Protein AF-A0A352J193-F1 (afdb_monomer_lite)

Structure (mmCIF, N/CA/C/O backbone):
data_AF-A0A352J193-F1
#
_entry.id   AF-A0A352J193-F1
#
loop_
_atom_site.group_PDB
_atom_site.id
_atom_site.type_symbol
_atom_site.label_atom_id
_atom_site.label_alt_id
_atom_site.label_comp_id
_atom_site.label_asym_id
_atom_site.label_entity_id
_atom_site.label_seq_id
_atom_site.pdbx_PDB_ins_code
_atom_site.Cartn_x
_atom_site.Cartn_y
_atom_site.Cartn_z
_atom_site.occupancy
_atom_site.B_iso_or_equiv
_atom_site.auth_seq_id
_atom_site.auth_comp_id
_atom_site.auth_asym_id
_atom_site.auth_atom_id
_atom_site.pdbx_PDB_model_num
ATOM 1 N N . MET A 1 1 ? -40.003 -5.536 7.606 1.00 46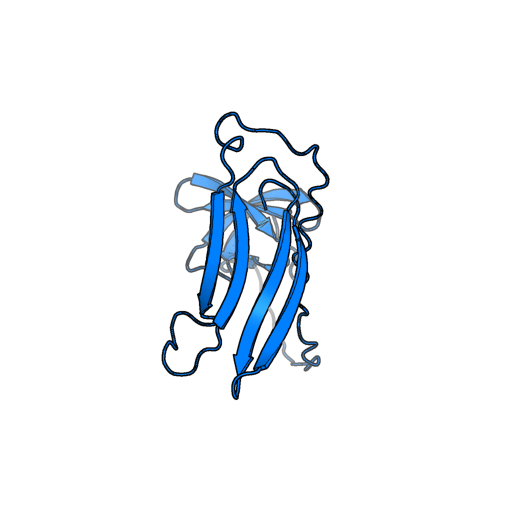.16 1 MET A N 1
ATOM 2 C CA . MET A 1 1 ? -39.029 -4.645 6.937 1.00 46.16 1 MET A CA 1
ATOM 3 C C . MET A 1 1 ? -39.814 -3.659 6.085 1.00 46.16 1 MET A C 1
ATOM 5 O O . MET A 1 1 ? -40.525 -4.109 5.190 1.00 46.16 1 MET A O 1
ATOM 9 N N . LYS A 1 2 ? -39.790 -2.357 6.401 1.00 50.47 2 LYS A N 1
ATOM 10 C CA . LYS A 1 2 ? -40.401 -1.347 5.521 1.00 50.47 2 LYS A CA 1
ATOM 11 C C . LYS A 1 2 ? -39.584 -1.307 4.229 1.00 50.47 2 LYS A C 1
ATOM 13 O O . LYS A 1 2 ? -38.363 -1.221 4.286 1.00 50.47 2 LYS A O 1
ATOM 18 N N . LYS A 1 3 ? -40.250 -1.462 3.086 1.00 60.09 3 LYS A N 1
ATOM 19 C CA . LYS A 1 3 ? -39.608 -1.326 1.777 1.00 60.09 3 LYS A CA 1
ATOM 20 C C . LYS A 1 3 ? -39.371 0.160 1.548 1.00 60.09 3 LYS A C 1
ATOM 22 O O . LYS A 1 3 ? -40.326 0.919 1.654 1.00 60.09 3 LYS A O 1
ATOM 27 N N . LEU A 1 4 ? -38.132 0.535 1.254 1.00 70.31 4 LEU A N 1
ATOM 28 C CA . LEU A 1 4 ? -37.794 1.889 0.835 1.00 70.31 4 LEU A CA 1
ATOM 29 C C . LEU A 1 4 ? -38.555 2.203 -0.462 1.00 70.31 4 LEU A C 1
ATOM 31 O O . LEU A 1 4 ? -38.567 1.373 -1.378 1.00 70.31 4 LEU A O 1
ATOM 35 N N . GLN A 1 5 ? -39.247 3.337 -0.517 1.00 69.38 5 GLN A N 1
ATOM 36 C CA . GLN A 1 5 ? -40.016 3.786 -1.679 1.00 69.38 5 GLN A CA 1
ATOM 37 C C . GLN A 1 5 ? -39.362 5.034 -2.286 1.00 69.38 5 GLN A C 1
ATOM 39 O O . GLN A 1 5 ? -38.608 5.752 -1.631 1.00 69.38 5 GLN A O 1
ATOM 44 N N . ILE A 1 6 ? -39.654 5.291 -3.561 1.00 71.25 6 ILE A N 1
ATOM 45 C CA . ILE A 1 6 ? -39.238 6.531 -4.224 1.00 71.25 6 ILE A CA 1
ATOM 46 C C . ILE A 1 6 ? -39.992 7.691 -3.563 1.00 71.25 6 ILE A C 1
ATOM 48 O O . ILE A 1 6 ? -41.216 7.644 -3.463 1.00 71.25 6 ILE A O 1
ATOM 52 N N . GLY A 1 7 ? -39.262 8.706 -3.106 1.00 68.62 7 GLY A N 1
ATOM 53 C CA . GLY A 1 7 ? -39.794 9.873 -2.403 1.00 68.62 7 GLY A CA 1
ATOM 54 C C . GLY A 1 7 ? -39.608 9.861 -0.883 1.00 68.62 7 GLY A C 1
ATOM 55 O O . GLY A 1 7 ? -39.847 10.898 -0.262 1.00 68.62 7 GLY A O 1
ATOM 56 N N . ASP A 1 8 ? -39.144 8.755 -0.290 1.00 74.25 8 ASP A N 1
ATOM 57 C CA . ASP A 1 8 ? -38.866 8.678 1.148 1.00 74.25 8 ASP A CA 1
ATOM 58 C C . ASP A 1 8 ? -37.659 9.551 1.523 1.00 74.25 8 ASP A C 1
ATOM 60 O O . ASP A 1 8 ? -36.615 9.510 0.865 1.00 74.25 8 ASP A O 1
ATOM 64 N N . LYS A 1 9 ? -37.777 10.309 2.621 1.00 76.06 9 LYS A N 1
ATOM 65 C CA . LYS A 1 9 ? -36.622 10.964 3.246 1.00 76.06 9 LYS A CA 1
ATOM 66 C C . LYS A 1 9 ? -35.861 9.960 4.093 1.00 76.06 9 LYS A C 1
ATOM 68 O O . LYS A 1 9 ? -36.401 9.392 5.051 1.00 76.06 9 LYS A O 1
ATOM 73 N N . VAL A 1 10 ? -34.594 9.775 3.760 1.00 76.75 10 VAL A N 1
ATOM 74 C CA . VAL A 1 10 ? -33.689 8.844 4.421 1.00 76.75 10 VAL A CA 1
ATOM 75 C C . VAL A 1 10 ? -32.549 9.599 5.076 1.00 76.75 10 VAL A C 1
ATOM 77 O O . VAL A 1 10 ? -32.021 10.559 4.530 1.00 76.75 10 VAL A O 1
ATOM 80 N N . ARG A 1 11 ? -32.151 9.153 6.259 1.00 76.50 11 ARG A N 1
ATOM 81 C CA . ARG A 1 11 ? -30.907 9.559 6.902 1.00 76.50 11 ARG A CA 1
ATOM 82 C C . ARG A 1 11 ? -29.912 8.427 6.773 1.00 76.50 11 ARG A C 1
ATOM 84 O O . ARG A 1 11 ? -30.272 7.262 6.961 1.00 76.50 11 ARG A O 1
ATOM 91 N N . PHE A 1 12 ? -28.671 8.773 6.483 1.00 77.56 12 PHE A N 1
ATOM 92 C CA . PHE A 1 12 ? -27.609 7.788 6.385 1.00 77.56 12 PHE A CA 1
ATOM 93 C C . PHE A 1 12 ? -27.210 7.293 7.777 1.00 77.56 12 PHE A C 1
ATOM 95 O O . PHE A 1 12 ? -27.161 8.059 8.741 1.00 77.56 12 PHE A O 1
ATOM 102 N N . LEU A 1 13 ? -26.943 5.993 7.904 1.00 68.88 13 LEU A N 1
ATOM 103 C CA . LEU A 1 13 ? -26.520 5.391 9.172 1.00 68.88 13 LEU A CA 1
ATOM 104 C C . LEU A 1 13 ? -25.092 5.824 9.560 1.00 68.88 13 LEU A C 1
ATOM 106 O O . LEU A 1 13 ? -24.793 5.962 10.743 1.00 68.88 13 LEU A O 1
ATOM 110 N N . ASN A 1 14 ? -24.244 6.086 8.559 1.00 58.22 14 ASN A N 1
ATOM 111 C CA . ASN A 1 14 ? -22.808 6.335 8.722 1.00 58.22 14 ASN A CA 1
ATOM 112 C C . ASN A 1 14 ? -22.416 7.826 8.698 1.00 58.22 14 ASN A C 1
ATOM 114 O O . ASN A 1 14 ? -21.233 8.145 8.812 1.00 58.22 14 ASN A O 1
ATOM 118 N N . THR A 1 15 ? -23.351 8.767 8.510 1.00 58.53 15 THR A N 1
ATOM 119 C CA . THR A 1 15 ? -23.020 10.201 8.364 1.00 58.53 15 THR A CA 1
ATOM 120 C C . THR A 1 15 ? -24.139 11.109 8.880 1.00 58.53 15 THR A C 1
ATOM 122 O O . THR A 1 15 ? -25.313 10.747 8.857 1.00 58.53 15 THR A O 1
ATOM 125 N N . VAL A 1 16 ? -23.775 12.308 9.353 1.00 55.59 16 VAL A N 1
ATOM 126 C CA . VAL A 1 16 ? -24.716 13.381 9.720 1.00 55.59 16 VAL A CA 1
ATOM 127 C C . VAL A 1 16 ? -25.195 14.060 8.434 1.00 55.59 16 VAL A C 1
ATOM 129 O O . VAL A 1 16 ? -24.726 15.129 8.068 1.00 55.59 16 VAL A O 1
ATOM 132 N N . GLY A 1 17 ? -26.069 13.371 7.709 1.00 63.25 17 GLY A N 1
ATOM 133 C CA . GLY A 1 17 ? -26.621 13.809 6.432 1.00 63.25 17 GLY A CA 1
ATOM 134 C C . GLY A 1 17 ? -27.809 12.934 6.053 1.00 63.25 17 GLY A C 1
ATOM 135 O O . GLY A 1 17 ? -27.907 11.772 6.475 1.00 63.25 17 GLY A O 1
ATOM 136 N N . GLY A 1 18 ? -28.749 13.502 5.315 1.00 70.81 18 GLY A N 1
ATOM 137 C CA . GLY A 1 18 ? -29.943 12.808 4.863 1.00 70.81 18 GLY A CA 1
ATOM 138 C C . GLY A 1 18 ? -30.437 13.414 3.565 1.00 70.81 18 GLY A C 1
ATOM 139 O O . GLY A 1 18 ? -30.157 14.565 3.270 1.00 70.81 18 GLY A O 1
ATOM 140 N N . GLY A 1 19 ? -31.178 12.636 2.797 1.00 77.75 19 GLY A N 1
ATOM 141 C CA . GLY A 1 19 ? -31.653 13.062 1.494 1.00 77.75 19 GLY A CA 1
ATOM 142 C C . GLY A 1 19 ? -32.936 12.355 1.095 1.00 77.75 19 GLY A C 1
ATOM 143 O O . GLY A 1 19 ? -33.496 11.555 1.852 1.00 77.75 19 GLY A O 1
ATOM 144 N N . GLN A 1 20 ? -33.430 12.666 -0.094 1.00 82.12 20 GLN A N 1
ATOM 145 C CA . GLN A 1 20 ? -34.652 12.088 -0.633 1.00 82.12 20 GLN A CA 1
ATOM 146 C C . GLN A 1 20 ? -34.337 11.004 -1.661 1.00 82.12 20 GLN A C 1
ATOM 148 O O . GLN A 1 20 ? -33.533 11.194 -2.569 1.00 82.12 20 GLN A O 1
ATOM 153 N N . VAL A 1 21 ? -34.995 9.852 -1.548 1.00 79.94 21 VAL A N 1
ATOM 154 C CA . VAL A 1 21 ? -34.823 8.759 -2.508 1.00 79.94 21 VAL A CA 1
ATOM 155 C C . VAL A 1 21 ? -35.432 9.139 -3.856 1.00 79.94 21 VAL A C 1
ATOM 157 O O . VAL A 1 21 ? -36.651 9.266 -3.977 1.00 79.94 21 VAL A O 1
ATOM 160 N N . LYS A 1 22 ? -34.596 9.249 -4.888 1.00 79.81 22 LYS A N 1
ATOM 161 C CA . LYS A 1 22 ? -35.012 9.591 -6.257 1.00 79.81 22 LYS A CA 1
ATOM 162 C C . LYS A 1 22 ? -35.246 8.361 -7.131 1.00 79.81 22 LYS A C 1
ATOM 164 O O . LYS A 1 22 ? -36.072 8.390 -8.040 1.00 79.81 22 LYS A O 1
ATOM 169 N N . GLY A 1 23 ? -34.561 7.254 -6.847 1.00 73.25 23 GLY A N 1
ATOM 170 C CA . GLY A 1 23 ? -34.701 6.026 -7.629 1.00 73.25 23 GLY A CA 1
ATOM 171 C C . GLY A 1 23 ? -33.850 4.871 -7.119 1.00 73.25 23 GLY A C 1
ATOM 172 O O . GLY A 1 23 ? -33.062 5.026 -6.195 1.00 73.25 23 GLY A O 1
ATOM 173 N N . PHE A 1 24 ? -33.994 3.701 -7.739 1.00 78.69 24 PHE A N 1
ATOM 174 C CA . PHE A 1 24 ? -33.227 2.496 -7.415 1.00 78.69 24 PHE A CA 1
ATOM 175 C C . PHE A 1 24 ? -32.413 2.074 -8.637 1.00 78.69 24 PHE A C 1
ATOM 177 O O . PHE A 1 24 ? -32.991 1.879 -9.704 1.00 78.69 24 PHE A O 1
ATOM 184 N N . LEU A 1 25 ? -31.094 1.907 -8.488 1.00 70.00 25 LEU A N 1
ATOM 185 C CA . LEU A 1 25 ? -30.267 1.305 -9.544 1.00 70.00 25 LEU A CA 1
ATOM 186 C C . LEU A 1 25 ? -30.426 -0.214 -9.555 1.00 70.00 25 LEU A C 1
ATOM 188 O O . LEU A 1 25 ? -30.516 -0.822 -10.612 1.00 70.00 25 LEU A O 1
ATOM 192 N N . ASN A 1 26 ? -30.441 -0.826 -8.369 1.00 69.31 26 ASN A N 1
ATOM 193 C CA . ASN A 1 26 ? -30.494 -2.273 -8.170 1.00 69.31 26 ASN A CA 1
ATOM 194 C C . ASN A 1 26 ? -31.273 -2.596 -6.886 1.00 69.31 26 ASN A C 1
ATOM 196 O O . ASN A 1 26 ? -31.601 -1.704 -6.109 1.00 69.31 26 ASN A O 1
ATOM 200 N N . LYS A 1 27 ? -31.496 -3.886 -6.590 1.00 68.75 27 LYS A N 1
ATOM 201 C CA . LYS A 1 27 ? -32.133 -4.316 -5.323 1.00 68.75 27 LYS A CA 1
ATOM 202 C C . LYS A 1 27 ? -31.410 -3.813 -4.063 1.00 68.75 27 LYS A C 1
ATOM 204 O O . LYS A 1 27 ? -32.035 -3.740 -3.013 1.00 68.75 27 LYS A O 1
ATOM 209 N N . GLN A 1 28 ? -30.119 -3.496 -4.180 1.00 67.88 28 GLN A N 1
ATOM 210 C CA . GLN A 1 28 ? -29.252 -3.112 -3.068 1.00 67.88 28 GLN A CA 1
ATOM 211 C C . GLN A 1 28 ? -28.788 -1.642 -3.119 1.00 67.88 28 GLN A C 1
ATOM 213 O O . GLN A 1 28 ? -28.349 -1.126 -2.097 1.00 67.88 28 GLN A O 1
ATOM 218 N N . LEU A 1 29 ? -28.897 -0.963 -4.269 1.00 74.50 29 LEU A N 1
ATOM 219 C CA . LEU A 1 29 ? -28.383 0.398 -4.499 1.00 74.50 29 LEU A CA 1
ATOM 220 C C . LEU A 1 29 ? -29.529 1.365 -4.814 1.00 74.50 29 LEU A C 1
ATOM 222 O O . LEU A 1 29 ? -30.297 1.135 -5.753 1.00 74.50 29 LEU A O 1
ATOM 226 N N . VAL A 1 30 ? -29.604 2.453 -4.054 1.00 81.19 30 VAL A N 1
ATOM 227 C CA . VAL A 1 30 ? -30.600 3.524 -4.146 1.00 81.19 30 VAL A CA 1
ATOM 228 C C . VAL A 1 30 ? -29.910 4.857 -4.450 1.00 81.19 30 VAL A C 1
ATOM 230 O O . VAL A 1 30 ? -28.833 5.122 -3.935 1.00 81.19 30 VAL A O 1
ATOM 233 N N . ILE A 1 31 ? -30.503 5.691 -5.301 1.00 80.31 31 ILE A N 1
ATOM 234 C CA . ILE A 1 31 ? -30.050 7.069 -5.527 1.00 80.31 31 ILE A CA 1
ATOM 235 C C . ILE A 1 31 ? -30.766 7.962 -4.526 1.00 80.31 31 ILE A C 1
ATOM 237 O O . ILE A 1 31 ? -32.003 7.999 -4.497 1.00 80.31 31 ILE A O 1
ATOM 241 N N . VAL A 1 32 ? -29.985 8.693 -3.743 1.00 79.94 32 VAL A N 1
ATOM 242 C CA . VAL A 1 32 ? -30.474 9.669 -2.778 1.00 79.94 32 VAL A CA 1
ATOM 243 C C . VAL A 1 32 ? -29.989 11.052 -3.194 1.00 79.94 32 VAL A C 1
ATOM 245 O O . VAL A 1 32 ? -28.799 11.247 -3.427 1.00 79.94 32 VAL A O 1
ATOM 248 N N . GLU A 1 33 ? -30.922 11.991 -3.307 1.00 80.25 33 GLU A N 1
ATOM 249 C CA . GLU A 1 33 ? -30.646 13.404 -3.546 1.00 80.25 33 GLU A CA 1
ATOM 250 C C . GLU A 1 33 ? -30.439 14.099 -2.193 1.00 80.25 33 GLU A C 1
ATOM 252 O O . GLU A 1 33 ? -31.344 14.095 -1.355 1.00 80.25 33 GLU A O 1
ATOM 257 N N . ASP A 1 34 ? -29.241 14.627 -1.948 1.00 76.12 34 ASP A N 1
ATOM 258 C CA . ASP A 1 34 ? -28.907 15.340 -0.703 1.00 76.12 34 ASP A CA 1
ATOM 259 C C . ASP A 1 34 ? -29.516 16.760 -0.682 1.00 76.12 34 ASP A C 1
ATOM 261 O O . ASP A 1 34 ? -29.989 17.258 -1.706 1.00 76.12 34 ASP A O 1
ATOM 265 N N . GLU A 1 35 ? -29.462 17.466 0.451 1.00 69.81 35 GLU A N 1
ATOM 266 C CA . GLU A 1 35 ? -29.952 18.856 0.588 1.00 69.81 35 GLU A CA 1
ATOM 267 C C . GLU A 1 35 ? -29.295 19.835 -0.407 1.00 69.81 35 GLU A C 1
ATOM 269 O O . GLU A 1 35 ? -29.839 20.897 -0.712 1.00 69.81 35 GLU A O 1
ATOM 274 N N . ASN A 1 36 ? -28.134 19.465 -0.954 1.00 69.88 36 ASN A N 1
ATOM 275 C CA . ASN A 1 36 ? -27.409 20.213 -1.978 1.00 69.88 36 ASN A CA 1
ATOM 276 C C . ASN A 1 36 ? -27.836 19.893 -3.428 1.00 69.88 36 ASN A C 1
ATOM 278 O O . ASN A 1 36 ? -27.248 20.455 -4.352 1.00 69.88 36 ASN A O 1
ATOM 282 N N . GLY A 1 37 ? -28.821 19.012 -3.650 1.00 69.94 37 GLY A N 1
ATOM 283 C CA . GLY A 1 37 ? -29.334 18.657 -4.983 1.00 69.94 37 GLY A CA 1
ATOM 284 C C . GLY A 1 37 ? -28.422 17.729 -5.798 1.00 69.94 37 GLY A C 1
ATOM 285 O O . GLY A 1 37 ? -28.522 17.684 -7.023 1.00 69.94 37 GLY A O 1
ATOM 286 N N . PHE A 1 38 ? -27.504 17.018 -5.136 1.00 72.81 38 PHE A N 1
ATOM 287 C CA . PHE A 1 38 ? -26.611 16.044 -5.770 1.00 72.81 38 PHE A CA 1
ATOM 288 C C . PHE A 1 38 ? -27.161 14.624 -5.645 1.00 72.81 38 PHE A C 1
ATOM 290 O O . PHE A 1 38 ? -27.557 14.206 -4.560 1.00 72.81 38 PHE A O 1
ATOM 297 N N . ASP A 1 39 ? -27.112 13.873 -6.748 1.00 78.06 39 ASP A N 1
ATOM 298 C CA . ASP A 1 39 ? -27.540 12.475 -6.820 1.00 78.06 39 ASP A CA 1
ATOM 299 C C . ASP A 1 39 ? -26.402 11.539 -6.366 1.00 78.06 39 ASP A C 1
ATOM 301 O O . ASP A 1 39 ? -25.429 11.332 -7.096 1.00 78.06 39 ASP A O 1
ATOM 305 N N . VAL A 1 40 ? -26.524 10.950 -5.171 1.00 76.06 40 VAL A N 1
ATOM 306 C CA . VAL A 1 40 ? -25.516 10.046 -4.589 1.00 76.06 40 VAL A CA 1
ATOM 307 C C . VAL A 1 40 ? -26.048 8.607 -4.530 1.00 76.06 40 VAL A C 1
ATOM 309 O O . VAL A 1 40 ? -27.115 8.366 -3.957 1.00 76.06 40 VAL A O 1
ATOM 312 N N . PRO A 1 41 ? -25.336 7.615 -5.099 1.00 77.75 41 PRO A N 1
ATOM 313 C CA . PRO A 1 41 ? -25.709 6.211 -4.971 1.00 77.75 41 PRO A CA 1
ATOM 314 C C . PRO A 1 41 ? -25.313 5.670 -3.588 1.00 77.75 41 PRO A C 1
ATOM 316 O O . PRO A 1 41 ? -24.137 5.643 -3.236 1.00 77.75 41 PRO A O 1
ATOM 319 N N . VAL A 1 42 ? -26.293 5.204 -2.815 1.00 75.56 42 VAL A N 1
ATOM 320 C CA . VAL A 1 42 ? -26.129 4.686 -1.447 1.00 75.56 42 VAL A CA 1
ATOM 321 C C . VAL A 1 42 ? -26.760 3.297 -1.323 1.00 75.56 42 VAL A C 1
ATOM 323 O O . VAL A 1 42 ? -27.683 2.941 -2.057 1.00 75.56 42 VAL A O 1
ATOM 326 N N . LEU A 1 43 ? -26.253 2.458 -0.419 1.00 76.81 43 LEU A N 1
ATOM 327 C CA . LEU A 1 43 ? -26.818 1.131 -0.177 1.00 76.81 43 LEU A CA 1
ATOM 328 C C . LEU A 1 43 ? -28.131 1.229 0.612 1.00 76.81 43 LEU A C 1
ATOM 330 O O . LEU A 1 43 ? -28.243 1.971 1.587 1.00 76.81 43 LEU A O 1
ATOM 334 N N . VAL A 1 44 ? -29.117 0.401 0.257 1.00 72.00 44 VAL A N 1
ATOM 335 C CA . VAL A 1 44 ? -30.408 0.342 0.974 1.00 72.00 44 VAL A CA 1
ATOM 336 C C . VAL A 1 44 ? -30.248 -0.035 2.452 1.00 72.00 44 VAL A C 1
ATOM 338 O O . VAL A 1 44 ? -31.047 0.393 3.276 1.00 72.00 44 VAL A O 1
ATOM 341 N N . SER A 1 45 ? -29.206 -0.802 2.795 1.00 74.25 45 SER A N 1
ATOM 342 C CA . SER A 1 45 ? -28.880 -1.179 4.180 1.00 74.25 45 SER A CA 1
ATOM 343 C C . SER A 1 45 ? -28.380 -0.005 5.026 1.00 74.25 45 SER A C 1
ATOM 345 O O . SER A 1 45 ? -28.385 -0.095 6.250 1.00 74.25 45 SER A O 1
ATOM 347 N N . GLU A 1 46 ? -27.940 1.078 4.388 1.00 70.69 46 GLU A N 1
ATOM 348 C CA . GLU A 1 46 ? -27.344 2.245 5.045 1.00 70.69 46 GLU A CA 1
ATOM 349 C C . GLU A 1 46 ? -28.307 3.438 5.110 1.00 70.69 46 GLU A C 1
ATOM 351 O O . GLU A 1 46 ? -27.959 4.487 5.652 1.00 70.69 46 GLU A O 1
ATOM 356 N N . CYS A 1 47 ? -29.529 3.276 4.594 1.00 70.06 47 CYS A N 1
ATOM 357 C CA . CYS A 1 47 ? -30.577 4.289 4.589 1.00 70.06 47 CYS A CA 1
ATOM 358 C C . CYS A 1 47 ? -31.635 3.982 5.657 1.00 70.06 47 CYS A C 1
ATOM 360 O O . CYS A 1 47 ? -32.261 2.922 5.646 1.00 70.06 47 CYS A O 1
ATOM 362 N N . VAL A 1 48 ? -31.892 4.936 6.552 1.00 70.69 48 VAL A N 1
ATOM 363 C CA . VAL A 1 48 ? -32.947 4.845 7.572 1.00 70.69 48 VAL A CA 1
ATOM 364 C C . VAL A 1 48 ? -34.025 5.882 7.274 1.00 70.69 48 VAL A C 1
ATOM 366 O O . VAL A 1 48 ? -33.742 7.073 7.238 1.00 70.69 48 VAL A O 1
ATOM 369 N N . VAL A 1 49 ? -35.270 5.448 7.067 1.00 67.31 49 VAL A N 1
ATOM 370 C CA . VAL A 1 49 ? -36.401 6.347 6.766 1.00 67.31 49 VAL A CA 1
ATOM 371 C C . VAL A 1 49 ? -36.742 7.199 7.992 1.00 67.31 49 VAL A C 1
ATOM 373 O O . VAL A 1 49 ? -37.038 6.647 9.053 1.00 67.31 49 VAL A O 1
ATOM 376 N N . VAL A 1 50 ? -36.718 8.528 7.846 1.00 62.94 50 VAL A N 1
ATOM 377 C CA . VAL A 1 50 ? -36.968 9.484 8.946 1.00 62.94 50 VAL A CA 1
ATOM 378 C C . VAL A 1 50 ? -38.394 10.032 8.928 1.00 62.94 50 VAL A C 1
ATOM 380 O O . VAL A 1 50 ? -38.982 10.219 9.988 1.00 62.94 50 VAL A O 1
ATOM 383 N N . GLU A 1 51 ? -38.997 10.206 7.751 1.00 52.50 51 GLU A N 1
ATOM 384 C CA . GLU A 1 51 ? -40.403 10.601 7.620 1.00 52.50 51 GLU A CA 1
ATOM 385 C C . GLU A 1 51 ? -41.127 9.594 6.729 1.00 52.50 51 GLU A C 1
ATOM 387 O O . GLU A 1 51 ? -40.935 9.555 5.518 1.00 52.50 51 GLU A O 1
ATOM 392 N N . ALA A 1 52 ? -41.953 8.748 7.346 1.00 43.84 52 ALA A N 1
ATOM 393 C CA . ALA A 1 52 ? -42.882 7.900 6.619 1.00 43.84 52 ALA A CA 1
ATOM 394 C C . ALA A 1 52 ? -44.173 8.688 6.388 1.00 43.84 52 ALA A C 1
ATOM 396 O O . ALA A 1 52 ? -44.855 9.054 7.349 1.00 43.84 52 ALA A O 1
ATOM 397 N N . ALA A 1 53 ? -44.545 8.904 5.128 1.00 39.38 53 ALA A N 1
ATOM 398 C CA . ALA A 1 53 ? -45.910 9.285 4.809 1.00 39.38 53 ALA A CA 1
ATOM 399 C C . ALA A 1 53 ? -46.846 8.121 5.188 1.00 39.38 53 ALA A C 1
ATOM 401 O O . ALA A 1 53 ? -46.937 7.121 4.482 1.00 39.38 53 ALA A O 1
ATOM 402 N N . GLY A 1 54 ? -47.536 8.261 6.321 1.00 37.38 54 GLY A N 1
ATOM 403 C CA . GLY A 1 54 ? -48.764 7.527 6.622 1.00 37.38 54 GLY A CA 1
ATOM 404 C C . GLY A 1 54 ? -48.631 6.198 7.380 1.00 37.38 54 GLY A C 1
ATOM 405 O O . GLY A 1 54 ? -48.094 5.210 6.891 1.00 37.38 54 GLY A O 1
ATOM 406 N N . ASN A 1 55 ? -49.296 6.192 8.537 1.00 35.94 55 ASN A N 1
ATOM 407 C CA . ASN A 1 55 ? -49.921 5.080 9.261 1.00 35.94 55 ASN A CA 1
ATOM 408 C C . ASN A 1 55 ? -49.095 4.106 10.133 1.00 35.94 55 ASN A C 1
ATOM 410 O O . ASN A 1 55 ? -48.478 3.146 9.682 1.00 35.94 55 ASN A O 1
ATOM 414 N N . GLU A 1 56 ? -49.193 4.379 11.440 1.00 44.28 56 GLU A N 1
ATOM 415 C CA . GLU A 1 56 ? -49.612 3.514 12.561 1.00 44.28 56 GLU A CA 1
ATOM 416 C C . GLU A 1 56 ? -49.357 1.988 12.503 1.00 44.28 56 GLU A C 1
ATOM 418 O O . GLU A 1 56 ? -50.021 1.266 11.763 1.00 44.28 56 GLU A O 1
ATOM 423 N N . LYS A 1 57 ? -48.514 1.483 13.426 1.00 34.09 57 LYS A N 1
ATOM 424 C CA . LYS A 1 57 ? -48.864 0.577 14.559 1.00 34.09 57 LYS A CA 1
ATOM 425 C C . LYS A 1 57 ? -47.673 -0.285 15.037 1.00 34.09 57 LYS A C 1
ATOM 427 O O . LYS A 1 57 ? -47.079 -1.018 14.261 1.00 34.09 57 LYS A O 1
ATOM 432 N N . LEU A 1 58 ? -47.416 -0.174 16.350 1.00 36.84 58 LEU A N 1
ATOM 433 C CA . LEU A 1 58 ? -47.114 -1.202 17.373 1.00 36.84 58 LEU A CA 1
ATOM 434 C C . LEU A 1 58 ? -46.102 -2.340 17.095 1.00 36.84 58 LEU A C 1
ATOM 436 O O . LEU A 1 58 ? -46.316 -3.172 16.224 1.00 36.84 58 LEU A O 1
ATOM 440 N N . GLY A 1 59 ? -45.153 -2.497 18.034 1.00 28.00 59 GLY A N 1
ATOM 441 C CA . GLY A 1 59 ? -44.757 -3.819 18.557 1.00 28.00 59 GLY A CA 1
ATOM 442 C C . GLY A 1 59 ? -43.285 -4.232 18.402 1.00 28.00 59 GLY A C 1
ATOM 443 O O . GLY A 1 59 ? -42.864 -4.644 17.330 1.00 28.00 59 GLY A O 1
ATOM 444 N N . GLN A 1 60 ? -42.539 -4.182 19.512 1.00 34.16 60 GLN A N 1
ATOM 445 C CA . GLN A 1 60 ? -41.307 -4.949 19.818 1.00 34.16 60 GLN A CA 1
ATOM 446 C C . GLN A 1 60 ? -41.554 -6.488 19.774 1.00 34.16 60 GLN A C 1
ATOM 448 O O . GLN A 1 60 ? -42.732 -6.856 19.754 1.00 34.16 60 GLN A O 1
ATOM 453 N N . PRO A 1 61 ? -40.542 -7.402 19.822 1.00 42.66 61 PRO A N 1
ATOM 454 C CA . PRO A 1 61 ? -39.229 -7.255 20.470 1.00 42.66 61 PRO A CA 1
ATOM 455 C C . PRO A 1 61 ? -37.984 -7.830 19.748 1.00 42.66 61 PRO A C 1
ATOM 457 O O . PRO A 1 61 ? -38.035 -8.531 18.743 1.00 42.66 61 PRO A O 1
ATOM 460 N N . GLU A 1 62 ? -36.864 -7.445 20.354 1.00 43.91 62 GLU A N 1
ATOM 461 C CA . GLU A 1 62 ? -35.467 -7.889 20.336 1.00 43.91 62 GLU A CA 1
ATOM 462 C C . GLU A 1 62 ? -35.185 -9.363 19.974 1.00 43.91 62 GLU A C 1
ATOM 464 O O . GLU A 1 62 ? -35.826 -10.295 20.459 1.00 43.91 62 GLU A O 1
ATOM 469 N N . THR A 1 63 ? -34.156 -9.587 19.151 1.00 31.55 63 THR A N 1
ATOM 470 C CA . THR A 1 63 ? -33.428 -10.862 19.103 1.00 31.55 63 THR A CA 1
ATOM 471 C C . THR A 1 63 ? -31.962 -10.576 18.795 1.00 31.55 63 THR A C 1
ATOM 473 O O . THR A 1 63 ? -31.620 -10.093 17.714 1.00 31.55 63 THR A O 1
ATOM 476 N N . GLU A 1 64 ? -31.115 -10.853 19.783 1.00 39.59 64 GLU A N 1
ATOM 477 C CA . GLU A 1 64 ? -29.661 -10.888 19.685 1.00 39.59 64 GLU A CA 1
ATOM 478 C C . GLU A 1 64 ? -29.227 -11.849 18.569 1.00 39.59 64 GLU A C 1
ATOM 480 O O . GLU A 1 64 ? -29.644 -13.009 18.530 1.00 39.59 64 GLU A O 1
ATOM 485 N N . VAL A 1 65 ? -28.357 -11.386 17.672 1.00 40.66 65 VAL A N 1
ATOM 486 C CA . VAL A 1 65 ? -27.591 -12.259 16.775 1.00 40.66 65 VAL A CA 1
ATOM 487 C C . VAL A 1 65 ? -26.096 -12.030 17.006 1.00 40.66 65 VAL A C 1
ATOM 489 O O . VAL A 1 65 ? -25.677 -10.880 17.142 1.00 40.66 65 VAL A O 1
ATOM 492 N N . PRO A 1 66 ? -25.278 -13.097 17.088 1.00 37.28 66 PRO A N 1
ATOM 493 C CA . PRO A 1 66 ? -23.916 -13.008 17.598 1.00 37.28 66 PRO A CA 1
ATOM 494 C C . PRO A 1 66 ? -23.001 -12.284 16.613 1.00 37.28 66 PRO A C 1
ATOM 496 O O . PRO A 1 66 ? -23.001 -12.578 15.415 1.00 37.28 66 PRO A O 1
ATOM 499 N N . VAL A 1 67 ? -22.181 -11.383 17.152 1.00 44.53 67 VAL A N 1
ATOM 500 C CA . VAL A 1 67 ? -21.086 -10.692 16.465 1.00 44.53 67 VAL A CA 1
ATOM 501 C C . VAL A 1 67 ? -20.144 -11.729 15.849 1.00 44.53 67 VAL A C 1
ATOM 503 O O . VAL A 1 67 ? -19.355 -12.367 16.544 1.00 44.53 67 VAL A O 1
ATOM 506 N N . LYS A 1 68 ? -20.220 -11.904 14.527 1.00 46.75 68 LYS A N 1
ATOM 507 C CA . LYS A 1 68 ? -19.105 -12.441 13.747 1.00 46.75 68 LYS A CA 1
ATOM 508 C C . LYS A 1 68 ? -18.203 -11.270 13.395 1.00 46.75 68 LYS A C 1
ATOM 510 O O . LYS A 1 68 ? -18.613 -10.372 12.666 1.00 46.75 68 LYS A O 1
ATOM 515 N N . GLU A 1 69 ? -16.993 -11.310 13.936 1.00 47.50 69 GLU A N 1
ATOM 516 C CA . GLU A 1 69 ? -15.874 -10.440 13.585 1.00 47.50 69 GLU A CA 1
ATOM 517 C C . GLU A 1 69 ? -15.787 -10.260 12.056 1.00 47.50 69 GLU A C 1
ATOM 519 O O . GLU A 1 69 ? -15.673 -11.258 11.329 1.00 47.50 69 GLU A O 1
ATOM 524 N N . PRO A 1 70 ? -15.846 -9.023 11.530 1.00 44.34 70 PRO A N 1
ATOM 525 C CA . PRO A 1 70 ? -15.546 -8.793 10.132 1.00 44.34 70 PRO A CA 1
ATOM 526 C C . PRO A 1 70 ? -14.037 -8.958 9.951 1.00 44.34 70 PRO A C 1
ATOM 528 O O . PRO A 1 70 ? -13.239 -8.126 10.376 1.00 44.34 70 PRO A O 1
ATOM 531 N N . LYS A 1 71 ? -13.633 -10.055 9.307 1.00 49.12 71 LYS A N 1
ATOM 532 C CA . LYS A 1 71 ? -12.307 -10.133 8.692 1.00 49.12 71 LYS A CA 1
ATOM 533 C C . LYS A 1 71 ? -12.200 -8.979 7.687 1.00 49.12 71 LYS A C 1
ATOM 535 O O . LYS A 1 71 ? -13.086 -8.886 6.832 1.00 49.12 71 LYS A O 1
ATOM 540 N N . PRO A 1 72 ? -11.155 -8.138 7.735 1.00 46.59 72 PRO A N 1
ATOM 541 C CA . PRO A 1 72 ? -10.920 -7.165 6.685 1.00 46.59 72 PRO A CA 1
ATOM 542 C C . PRO A 1 72 ? -10.552 -7.946 5.424 1.00 46.59 72 PRO A C 1
ATOM 544 O O . PRO A 1 72 ? -9.476 -8.525 5.305 1.00 46.59 72 PRO A O 1
ATOM 547 N N . SER A 1 73 ? -11.503 -8.043 4.506 1.00 52.22 73 SER A N 1
ATOM 548 C CA . SER A 1 73 ? -11.266 -8.506 3.146 1.00 52.22 73 SER A CA 1
ATOM 549 C C . SER A 1 73 ? -11.789 -7.442 2.202 1.00 52.22 73 SER A C 1
ATOM 551 O O . SER A 1 73 ? -12.683 -7.691 1.397 1.00 52.22 73 SER A O 1
ATOM 553 N N . THR A 1 74 ? -11.203 -6.251 2.282 1.00 45.44 74 THR A N 1
ATOM 554 C CA . THR A 1 74 ? -11.130 -5.359 1.128 1.00 45.44 74 THR A CA 1
ATOM 555 C C . THR A 1 74 ? -10.116 -5.978 0.167 1.00 45.44 74 THR A C 1
ATOM 557 O O . THR A 1 74 ? -8.961 -5.581 0.095 1.00 45.44 74 THR A O 1
ATOM 560 N N . ARG A 1 75 ? -10.529 -7.045 -0.522 1.00 50.53 75 ARG A N 1
ATOM 561 C CA . ARG A 1 75 ? -9.898 -7.411 -1.785 1.00 50.53 75 ARG A CA 1
ATOM 562 C C . ARG A 1 75 ? -10.521 -6.485 -2.811 1.00 50.53 75 ARG A C 1
ATOM 564 O O . ARG A 1 75 ? -11.644 -6.717 -3.253 1.00 50.53 75 ARG A O 1
ATOM 571 N N . LEU A 1 76 ? -9.828 -5.391 -3.101 1.00 52.88 76 LEU A N 1
ATOM 572 C CA . LEU A 1 76 ? -9.988 -4.718 -4.379 1.00 52.88 76 LEU A CA 1
ATOM 573 C C . LEU A 1 76 ? -9.432 -5.693 -5.418 1.00 52.88 76 LEU A C 1
ATOM 575 O O . LEU A 1 76 ? -8.258 -5.650 -5.758 1.00 52.88 76 LEU A O 1
ATOM 579 N N . ASP A 1 77 ? -10.259 -6.638 -5.863 1.00 51.12 77 ASP A N 1
ATOM 580 C CA . ASP A 1 77 ? -9.980 -7.413 -7.071 1.00 51.12 77 ASP A CA 1
ATOM 581 C C . ASP A 1 77 ? -10.226 -6.495 -8.284 1.00 51.12 77 ASP A C 1
ATOM 583 O O . ASP A 1 77 ? -11.102 -6.741 -9.112 1.00 51.12 77 ASP A O 1
ATOM 587 N N . GLU A 1 78 ? -9.470 -5.403 -8.389 1.00 50.38 78 GLU A N 1
ATOM 588 C CA . GLU A 1 78 ? -9.347 -4.640 -9.627 1.00 50.38 78 GLU A CA 1
ATOM 589 C C . GLU A 1 78 ? -8.212 -5.263 -10.437 1.00 50.38 78 GLU A C 1
ATOM 591 O O . GLU A 1 78 ? -7.128 -4.716 -10.586 1.00 50.38 78 GLU A O 1
ATOM 596 N N . THR A 1 79 ? -8.483 -6.443 -10.998 1.00 49.09 79 THR A N 1
ATOM 597 C CA . THR A 1 79 ? -7.655 -7.052 -12.054 1.00 49.09 79 THR A CA 1
ATOM 598 C C . THR A 1 79 ? -7.856 -6.310 -13.384 1.00 49.09 79 THR A C 1
ATOM 600 O O . THR A 1 79 ? -8.145 -6.898 -14.426 1.00 49.09 79 THR A O 1
ATOM 603 N N . GLY A 1 80 ? -7.755 -4.980 -13.347 1.00 56.94 80 GLY A N 1
ATOM 604 C CA . GLY A 1 80 ? -7.561 -4.162 -14.535 1.00 56.94 80 GLY A CA 1
ATOM 605 C C . GLY A 1 80 ? -6.121 -4.313 -15.034 1.00 56.94 80 GLY A C 1
ATOM 606 O O . GLY A 1 80 ? -5.234 -4.668 -14.256 1.00 56.94 80 GLY A O 1
ATOM 607 N N . PRO A 1 81 ? -5.846 -4.082 -16.328 1.00 58.97 81 PRO A N 1
ATOM 608 C CA . PRO A 1 81 ? -4.471 -4.037 -16.802 1.00 58.97 81 PRO A CA 1
ATOM 609 C C . PRO A 1 81 ? -3.716 -2.945 -16.036 1.00 58.97 81 PRO A C 1
ATOM 611 O O . PRO A 1 81 ? -4.162 -1.795 -16.003 1.00 58.97 81 PRO A O 1
ATOM 614 N N . VAL A 1 82 ? -2.585 -3.315 -15.426 1.00 62.06 82 VAL A N 1
ATOM 615 C CA . VAL A 1 82 ? -1.655 -2.371 -14.799 1.00 62.06 82 VAL A CA 1
ATOM 616 C C . VAL A 1 82 ? -1.328 -1.301 -15.835 1.00 62.06 82 VAL A C 1
ATOM 618 O O . VAL A 1 82 ? -0.689 -1.578 -16.849 1.00 62.06 82 VAL A O 1
ATOM 621 N N . THR A 1 83 ? -1.843 -0.094 -15.623 1.00 72.50 83 THR A N 1
ATOM 622 C CA . THR A 1 83 ? -1.617 1.016 -16.543 1.00 72.50 83 THR A CA 1
ATOM 623 C C . THR A 1 83 ? -0.335 1.702 -16.115 1.00 72.50 83 THR A C 1
ATOM 625 O O . THR A 1 83 ? -0.288 2.327 -15.059 1.00 72.50 83 THR A O 1
ATOM 628 N N . GLU A 1 84 ? 0.714 1.548 -16.918 1.00 80.94 84 GLU A N 1
ATOM 629 C CA . GLU A 1 84 ? 1.981 2.234 -16.689 1.00 80.94 84 GLU A CA 1
ATOM 630 C C . GLU A 1 84 ? 1.785 3.750 -16.795 1.00 80.94 84 GLU A C 1
ATOM 632 O O . GLU A 1 84 ? 1.171 4.255 -17.742 1.00 80.94 84 GLU A O 1
ATOM 637 N N . THR A 1 85 ? 2.308 4.487 -15.819 1.00 80.38 85 THR A N 1
ATOM 638 C CA . THR A 1 85 ? 2.301 5.952 -15.825 1.00 80.38 85 THR A CA 1
ATOM 639 C C . THR A 1 85 ? 3.693 6.469 -16.176 1.00 80.38 85 THR A C 1
ATOM 641 O O . THR A 1 85 ? 4.700 5.862 -15.821 1.00 80.38 85 THR A O 1
ATOM 644 N N . ALA A 1 86 ? 3.791 7.618 -16.849 1.00 80.75 86 ALA A N 1
ATOM 645 C CA . ALA A 1 86 ? 5.096 8.223 -17.147 1.00 80.75 86 ALA A CA 1
ATOM 646 C C . ALA A 1 86 ? 5.880 8.608 -15.872 1.00 80.75 86 ALA A C 1
ATOM 648 O O . ALA A 1 86 ? 7.103 8.734 -15.903 1.00 80.75 86 ALA A O 1
ATOM 649 N N . GLU A 1 87 ? 5.172 8.798 -14.757 1.00 78.00 87 GLU A N 1
ATOM 650 C CA . GLU A 1 87 ? 5.726 9.151 -13.447 1.00 78.00 87 GLU A CA 1
ATOM 651 C C . GLU A 1 87 ? 6.239 7.910 -12.689 1.00 78.00 87 GLU A C 1
ATOM 653 O O . GLU A 1 87 ? 7.248 7.997 -11.985 1.00 78.00 87 GLU A O 1
ATOM 658 N N . GLY A 1 88 ? 5.623 6.741 -12.913 1.00 80.38 88 GLY A N 1
ATOM 659 C CA . GLY A 1 88 ? 5.949 5.462 -12.271 1.00 80.38 88 GLY A CA 1
ATOM 660 C C . GLY A 1 88 ? 7.243 4.787 -12.747 1.00 80.38 88 GLY A C 1
ATOM 661 O O . GLY A 1 88 ? 7.621 3.748 -12.202 1.00 80.38 88 GLY A O 1
ATOM 662 N N . GLU A 1 89 ? 7.955 5.374 -13.717 1.00 87.88 89 GLU A N 1
ATOM 663 C CA . GLU A 1 89 ? 9.290 4.923 -14.150 1.00 87.88 89 GLU A CA 1
ATOM 664 C C . GLU A 1 89 ? 10.346 5.073 -13.053 1.00 87.88 89 GLU A C 1
ATOM 666 O O . GLU A 1 89 ? 11.319 4.317 -12.976 1.00 87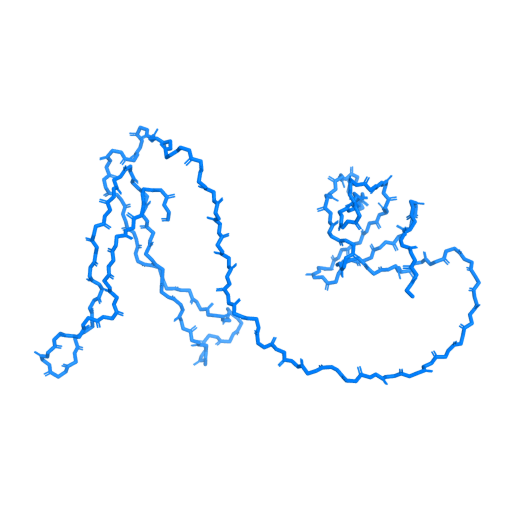.88 89 GLU A O 1
ATOM 671 N N . LYS A 1 90 ? 10.165 6.054 -12.169 1.00 89.88 90 LYS A N 1
ATOM 672 C CA . LYS A 1 90 ? 11.013 6.214 -10.996 1.00 89.88 90 LYS A CA 1
ATOM 673 C C . LYS A 1 90 ? 10.401 5.428 -9.843 1.00 89.88 90 LYS A C 1
ATOM 675 O O . LYS A 1 90 ? 9.365 5.822 -9.323 1.00 89.88 90 LYS A O 1
ATOM 680 N N . ILE A 1 91 ? 11.094 4.379 -9.392 1.00 90.75 91 ILE A N 1
ATOM 681 C CA . ILE A 1 91 ? 10.669 3.577 -8.235 1.00 90.75 91 ILE A CA 1
ATOM 682 C C . ILE A 1 91 ? 10.468 4.490 -7.022 1.00 90.75 91 ILE A C 1
ATOM 684 O O . ILE A 1 91 ? 11.437 4.984 -6.433 1.00 90.75 91 ILE A O 1
ATOM 688 N N . THR A 1 92 ? 9.206 4.697 -6.659 1.00 92.12 92 THR A N 1
ATOM 689 C CA . THR A 1 92 ? 8.792 5.487 -5.506 1.00 92.12 92 THR A CA 1
ATOM 690 C C . THR A 1 92 ? 7.975 4.585 -4.597 1.00 92.12 92 THR A C 1
ATOM 692 O O . THR A 1 92 ? 6.967 4.012 -4.987 1.00 92.12 92 THR A O 1
ATOM 695 N N . THR A 1 93 ? 8.458 4.393 -3.374 1.00 93.19 93 THR A N 1
ATOM 696 C CA . THR A 1 93 ? 7.828 3.486 -2.410 1.00 93.19 93 THR A CA 1
ATOM 697 C C . THR A 1 93 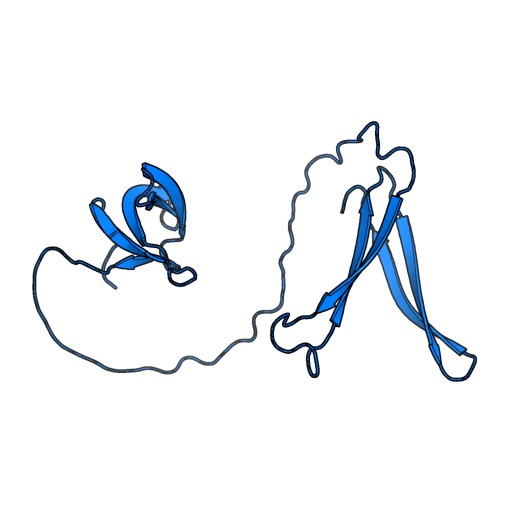? 7.828 4.109 -1.034 1.00 93.19 93 THR A C 1
ATOM 699 O O . THR A 1 93 ? 8.835 4.699 -0.628 1.00 93.19 93 THR A O 1
ATOM 702 N N . CYS A 1 94 ? 6.752 3.902 -0.288 1.00 93.69 94 CYS A N 1
ATOM 703 C CA . CYS A 1 94 ? 6.589 4.446 1.052 1.00 93.69 94 CYS A CA 1
ATOM 704 C C . CYS A 1 94 ? 6.136 3.359 2.025 1.00 93.69 94 CYS A C 1
ATOM 706 O O . CYS A 1 94 ? 5.311 2.511 1.698 1.00 93.69 94 CYS A O 1
ATOM 708 N N . LEU A 1 95 ? 6.654 3.417 3.252 1.00 93.75 95 LEU A N 1
ATOM 709 C CA . LEU A 1 95 ? 6.150 2.620 4.364 1.00 93.75 95 LEU A CA 1
ATOM 710 C C . LEU A 1 95 ? 5.283 3.521 5.242 1.00 93.75 95 LEU A C 1
ATOM 712 O O . LEU A 1 95 ? 5.784 4.485 5.824 1.00 93.75 95 LEU A O 1
ATOM 716 N N . VAL A 1 96 ? 3.992 3.220 5.316 1.00 95.06 96 VAL A N 1
ATOM 717 C CA . VAL A 1 96 ? 2.989 4.055 5.979 1.00 95.06 96 VAL A CA 1
ATOM 718 C C . VAL A 1 96 ? 2.495 3.352 7.234 1.00 95.06 96 VAL A C 1
ATOM 720 O O . VAL A 1 96 ? 2.103 2.189 7.190 1.00 95.06 96 VAL A O 1
ATOM 723 N N . TYR A 1 97 ? 2.488 4.076 8.352 1.00 92.81 97 TYR A N 1
ATOM 724 C CA . TYR A 1 97 ? 1.914 3.609 9.610 1.00 92.81 97 TYR A CA 1
ATOM 725 C C . TYR A 1 97 ? 0.635 4.387 9.891 1.00 92.81 97 TYR A C 1
ATOM 727 O O . TYR A 1 97 ? 0.681 5.604 10.077 1.00 92.81 97 TYR A O 1
ATOM 735 N N . LEU A 1 98 ? -0.496 3.689 9.923 1.00 92.19 98 LEU A N 1
ATOM 736 C CA . LEU A 1 98 ? -1.807 4.281 10.163 1.00 92.19 98 LEU A CA 1
ATOM 737 C C . LEU A 1 98 ? -2.330 3.829 11.533 1.00 92.19 98 LEU A C 1
ATOM 739 O O . LEU A 1 98 ? -2.319 2.630 11.810 1.00 92.19 98 LEU A O 1
ATOM 743 N N . PRO A 1 99 ? -2.782 4.739 12.411 1.00 93.44 99 PRO A N 1
ATOM 744 C CA . PRO A 1 99 ? -3.450 4.330 13.638 1.00 93.44 99 PRO A CA 1
ATOM 745 C C . PRO A 1 99 ? -4.797 3.680 13.301 1.00 93.44 99 PRO A C 1
ATOM 747 O O . PRO A 1 99 ? -5.589 4.254 12.557 1.00 93.44 99 PRO A O 1
ATOM 750 N N . ALA A 1 100 ? -5.089 2.528 13.905 1.00 89.75 100 ALA A N 1
ATOM 751 C CA . ALA A 1 100 ? -6.378 1.847 13.747 1.00 89.75 100 ALA A CA 1
ATOM 752 C C . ALA A 1 100 ? -7.555 2.697 14.270 1.00 89.75 100 ALA A C 1
ATOM 754 O O . ALA A 1 100 ? -8.687 2.576 13.812 1.00 89.75 100 ALA A O 1
ATOM 755 N N . ASP A 1 101 ? -7.277 3.587 15.225 1.00 88.25 101 ASP A N 1
ATOM 756 C CA . ASP A 1 101 ? -8.220 4.576 15.745 1.00 88.25 101 ASP A CA 1
ATOM 757 C C . ASP A 1 101 ? -7.512 5.923 15.922 1.00 88.25 101 ASP A C 1
ATOM 759 O O . ASP A 1 101 ? -6.724 6.116 16.852 1.00 88.25 101 ASP A O 1
ATOM 763 N N . ALA A 1 102 ? -7.820 6.868 15.033 1.00 85.75 102 ALA A N 1
ATOM 764 C CA . ALA A 1 102 ? -7.251 8.212 15.042 1.00 85.75 102 ALA A CA 1
ATOM 765 C C . ALA A 1 102 ? -7.676 9.053 16.260 1.00 85.75 102 ALA A C 1
ATOM 767 O O . ALA A 1 102 ? -7.027 10.053 16.567 1.00 85.75 102 ALA A O 1
ATOM 768 N N . ARG A 1 103 ? -8.753 8.681 16.966 1.00 86.94 103 ARG A N 1
ATOM 769 C CA . ARG A 1 103 ? -9.232 9.426 18.142 1.00 86.94 103 ARG A CA 1
ATOM 770 C C . ARG A 1 103 ? -8.497 9.029 19.419 1.00 86.94 103 ARG A C 1
ATOM 772 O O . ARG A 1 103 ? -8.354 9.857 20.312 1.00 86.94 103 ARG A O 1
ATOM 779 N N . ASN A 1 104 ? -7.995 7.797 19.493 1.00 85.31 104 ASN A N 1
ATOM 780 C CA . ASN A 1 104 ? -7.363 7.233 20.688 1.00 85.31 104 ASN A CA 1
ATOM 781 C C . ASN A 1 104 ? -5.861 6.972 20.492 1.00 85.31 104 ASN A C 1
ATOM 783 O O . ASN A 1 104 ? -5.370 5.857 20.653 1.00 85.31 104 ASN A O 1
ATOM 787 N N . MET A 1 105 ? -5.101 8.029 20.206 1.00 84.81 105 MET A N 1
ATOM 788 C CA . MET A 1 105 ? -3.677 7.954 19.837 1.00 84.81 105 MET A CA 1
ATOM 789 C C . MET A 1 105 ? -2.754 7.289 20.880 1.00 84.81 105 MET A C 1
ATOM 791 O O . MET A 1 105 ? -1.697 6.782 20.522 1.00 84.81 105 MET A O 1
ATOM 795 N N . THR A 1 106 ? -3.120 7.283 22.167 1.00 85.88 106 THR A N 1
ATOM 796 C CA . THR A 1 106 ? -2.274 6.736 23.249 1.00 85.88 106 THR A CA 1
ATOM 797 C C . THR A 1 106 ? -2.368 5.215 23.399 1.00 85.88 106 THR A C 1
ATOM 799 O O . THR A 1 106 ? -1.423 4.598 23.882 1.00 85.88 106 THR A O 1
ATOM 802 N N . GLN A 1 107 ? -3.494 4.603 23.022 1.00 87.06 107 GLN A N 1
ATOM 803 C CA . GLN A 1 107 ? -3.735 3.159 23.196 1.00 87.06 107 GLN A CA 1
ATOM 804 C C . GLN A 1 107 ? -4.015 2.429 21.881 1.00 87.06 107 GLN A C 1
ATOM 806 O O . GLN A 1 107 ? -4.204 1.214 21.879 1.00 87.06 107 GLN A O 1
ATOM 811 N N . THR A 1 108 ? -4.060 3.156 20.767 1.00 90.31 108 THR A N 1
ATOM 812 C CA . THR A 1 108 ? -4.349 2.565 19.467 1.00 90.31 108 THR A CA 1
ATOM 813 C C . THR A 1 108 ? -3.192 1.709 18.960 1.00 90.31 108 THR A C 1
ATOM 815 O O . THR A 1 108 ? -2.018 1.955 19.249 1.00 90.31 108 THR A O 1
ATOM 818 N N . SER A 1 109 ? -3.544 0.682 18.194 1.00 90.81 109 SER A N 1
ATOM 819 C CA . SER A 1 109 ? -2.576 -0.100 17.431 1.00 90.81 109 SER A CA 1
ATOM 820 C C . SER A 1 109 ? -2.310 0.576 16.088 1.00 90.81 109 SER A C 1
ATOM 822 O O . SER A 1 109 ? -3.105 1.394 15.628 1.00 90.81 109 SER A O 1
ATOM 824 N N . PHE A 1 110 ? -1.180 0.247 15.469 1.00 89.75 110 PHE A N 1
ATOM 825 C CA . PHE A 1 110 ? -0.819 0.776 14.161 1.00 89.75 110 PHE A CA 1
ATOM 826 C C . PHE A 1 110 ? -0.844 -0.335 13.126 1.00 89.75 110 PHE A C 1
ATOM 828 O O . PHE A 1 110 ? -0.261 -1.404 13.321 1.00 89.75 110 PHE A O 1
ATOM 835 N N . GLU A 1 111 ? -1.489 -0.044 12.012 1.00 91.44 111 GLU A N 1
ATOM 836 C CA . GLU A 1 111 ? -1.408 -0.817 10.788 1.00 91.44 111 GLU A CA 1
ATOM 837 C C . GLU A 1 111 ? -0.212 -0.322 9.975 1.00 91.44 111 GLU A C 1
ATOM 839 O O . GLU A 1 111 ? 0.126 0.863 9.997 1.00 91.44 111 GLU A O 1
ATOM 844 N N . CYS A 1 112 ? 0.456 -1.239 9.283 1.00 91.31 112 CYS A N 1
ATOM 845 C CA . CYS A 1 112 ? 1.636 -0.948 8.480 1.00 91.31 112 CYS A CA 1
ATOM 846 C C . CYS A 1 112 ? 1.347 -1.341 7.034 1.00 91.31 112 CYS A C 1
ATOM 848 O O . CYS A 1 112 ? 1.080 -2.512 6.758 1.00 91.31 112 CYS A O 1
ATOM 850 N N . TYR A 1 113 ? 1.413 -0.364 6.137 1.00 92.25 113 TYR A N 1
ATOM 851 C CA . TYR A 1 113 ? 1.166 -0.524 4.711 1.00 92.25 113 TYR A CA 1
ATOM 852 C C . TYR A 1 113 ? 2.432 -0.203 3.924 1.00 92.25 113 TYR A C 1
ATOM 854 O O . TYR A 1 113 ? 3.156 0.743 4.241 1.00 92.25 113 TYR A O 1
ATOM 862 N N . PHE A 1 114 ? 2.692 -0.990 2.886 1.00 94.06 114 PHE A N 1
ATOM 863 C CA . PHE A 1 114 ? 3.736 -0.712 1.911 1.00 94.06 114 PHE A CA 1
ATOM 864 C C . PHE A 1 114 ? 3.066 -0.220 0.633 1.00 94.06 114 PHE A C 1
ATOM 866 O O . PHE A 1 114 ? 2.331 -0.980 0.014 1.00 94.06 114 PHE A O 1
ATOM 873 N N . VAL A 1 115 ? 3.312 1.040 0.283 1.00 94.31 115 VAL A N 1
ATOM 874 C CA . VAL A 1 115 ? 2.767 1.687 -0.913 1.00 94.31 115 VAL A CA 1
ATOM 875 C C . VAL A 1 115 ? 3.817 1.626 -2.012 1.00 94.31 115 VAL A C 1
ATOM 877 O O . VAL A 1 115 ? 4.948 2.092 -1.816 1.00 94.31 115 VAL A O 1
ATOM 880 N N . ASN A 1 116 ? 3.441 1.056 -3.148 1.00 94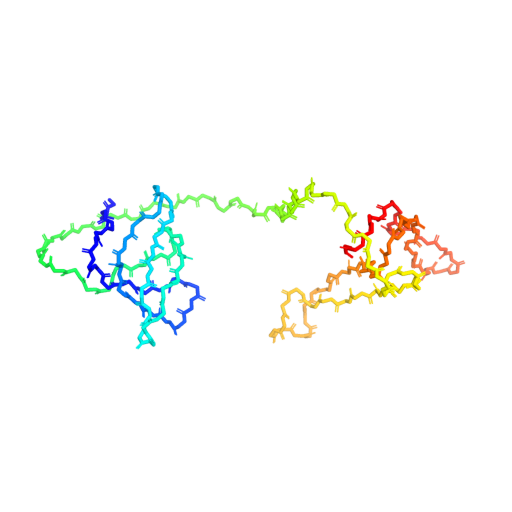.06 116 ASN A N 1
ATOM 881 C CA . ASN A 1 116 ? 4.224 0.984 -4.368 1.00 94.06 116 ASN A CA 1
ATOM 882 C C . ASN A 1 116 ? 3.666 1.959 -5.408 1.00 94.06 116 ASN A C 1
ATOM 884 O O . ASN A 1 116 ? 2.821 1.603 -6.222 1.00 94.06 116 ASN A O 1
ATOM 888 N N . ASP A 1 117 ? 4.202 3.175 -5.408 1.00 93.12 117 ASP A N 1
ATOM 889 C CA . ASP A 1 117 ? 3.925 4.203 -6.410 1.00 93.12 117 ASP A CA 1
ATOM 890 C C . ASP A 1 117 ? 4.938 4.081 -7.564 1.00 93.12 117 ASP A C 1
ATOM 892 O O . ASP A 1 117 ? 5.796 4.937 -7.795 1.00 93.12 117 ASP A O 1
ATOM 896 N N . SER A 1 118 ? 4.948 2.915 -8.214 1.00 91.25 118 SER A N 1
ATOM 897 C CA . SER A 1 118 ? 5.800 2.647 -9.373 1.00 91.25 118 SER A CA 1
ATOM 898 C C . SER A 1 118 ? 5.194 1.607 -10.312 1.00 91.25 118 SER A C 1
ATOM 900 O O . SER A 1 118 ? 4.375 0.784 -9.902 1.00 91.25 118 SER A O 1
ATOM 902 N N . ASN A 1 119 ? 5.672 1.592 -11.560 1.00 92.19 119 ASN A N 1
ATOM 903 C CA . ASN A 1 119 ? 5.246 0.649 -12.602 1.00 92.19 119 ASN A CA 1
ATOM 904 C C . ASN A 1 119 ? 5.809 -0.776 -12.414 1.00 92.19 119 ASN A C 1
ATOM 906 O O . ASN A 1 119 ? 5.533 -1.667 -13.216 1.00 92.19 119 ASN A O 1
ATOM 910 N N . TYR A 1 120 ? 6.607 -1.015 -11.371 1.00 92.06 120 TYR A N 1
ATOM 911 C CA . TYR A 1 120 ? 7.374 -2.248 -11.212 1.00 92.06 120 TYR A CA 1
ATOM 912 C C . TYR A 1 120 ? 6.779 -3.176 -10.157 1.00 92.06 120 TYR A C 1
ATOM 914 O O . TYR A 1 120 ? 6.306 -2.742 -9.109 1.00 92.06 120 TYR A O 1
ATOM 922 N N . TYR A 1 121 ? 6.883 -4.482 -10.407 1.00 93.12 121 TYR A N 1
ATOM 923 C CA . TYR A 1 121 ? 6.684 -5.490 -9.370 1.00 93.12 121 TYR A CA 1
ATOM 924 C C . TYR A 1 121 ? 7.864 -5.460 -8.407 1.00 93.12 121 TYR A C 1
ATOM 926 O O . TYR A 1 121 ? 9.020 -5.593 -8.821 1.00 93.12 121 TYR A O 1
ATOM 934 N N . LEU A 1 122 ? 7.577 -5.335 -7.115 1.00 93.38 122 LEU A N 1
ATOM 935 C CA . LEU A 1 122 ? 8.604 -5.238 -6.087 1.00 93.38 122 LEU A CA 1
ATOM 936 C C . LEU A 1 122 ? 8.545 -6.448 -5.167 1.00 93.38 122 LEU A C 1
ATOM 938 O O . LEU A 1 122 ? 7.518 -6.734 -4.562 1.00 93.38 122 LEU A O 1
ATOM 942 N N . PHE A 1 123 ? 9.664 -7.152 -5.020 1.00 94.81 123 PHE A N 1
ATOM 943 C CA . PHE A 1 123 ? 9.820 -8.129 -3.949 1.00 94.81 123 PHE A CA 1
ATOM 944 C C . PHE A 1 123 ? 10.434 -7.442 -2.732 1.00 94.81 123 PHE A C 1
ATOM 946 O O . PHE A 1 123 ? 11.536 -6.897 -2.825 1.00 94.81 123 PHE A O 1
ATOM 953 N N . LEU A 1 124 ? 9.755 -7.493 -1.586 1.00 94.12 124 LEU A N 1
ATOM 954 C CA . LEU A 1 124 ? 10.257 -6.900 -0.349 1.00 94.12 124 LEU A CA 1
ATOM 955 C C . LEU A 1 124 ? 10.321 -7.892 0.809 1.00 94.12 124 LEU A C 1
ATOM 957 O O . LEU A 1 124 ? 9.605 -8.892 0.866 1.00 94.12 124 LEU A O 1
ATOM 961 N N . ASN A 1 125 ? 11.176 -7.552 1.771 1.00 94.62 125 ASN A N 1
ATOM 962 C CA . ASN A 1 125 ? 11.253 -8.193 3.072 1.00 94.62 125 ASN A CA 1
ATOM 963 C C . ASN A 1 125 ? 11.282 -7.110 4.154 1.00 94.62 125 ASN A C 1
ATOM 965 O O . ASN A 1 125 ? 12.269 -6.388 4.305 1.00 94.62 125 ASN A O 1
ATOM 969 N N . TYR A 1 126 ? 10.186 -6.993 4.896 1.00 94.00 126 TYR A N 1
ATOM 970 C CA . TYR A 1 126 ? 10.068 -6.098 6.034 1.00 94.00 126 TYR A CA 1
ATOM 971 C C . TYR A 1 126 ? 10.575 -6.803 7.292 1.00 94.00 126 TYR A C 1
ATOM 973 O O . TYR A 1 126 ? 10.065 -7.854 7.690 1.00 94.00 126 TYR A O 1
ATOM 981 N N . MET A 1 127 ? 11.590 -6.221 7.931 1.00 93.88 127 MET A N 1
ATOM 982 C CA . MET A 1 127 ? 12.281 -6.817 9.071 1.00 93.88 127 MET A CA 1
ATOM 983 C C . MET A 1 127 ? 12.321 -5.862 10.260 1.00 93.88 127 MET A C 1
ATOM 985 O O . MET A 1 127 ? 12.483 -4.655 10.106 1.00 93.88 127 MET A O 1
ATOM 989 N N . SER A 1 128 ? 12.259 -6.423 11.464 1.00 91.94 128 SER A N 1
ATOM 990 C CA . SER A 1 128 ? 12.511 -5.703 12.714 1.00 91.94 128 SER A CA 1
ATOM 991 C C . SER A 1 128 ? 13.732 -6.288 13.412 1.00 91.94 128 SER A C 1
ATOM 993 O O . SER A 1 128 ? 13.890 -7.512 13.440 1.00 91.94 128 SER A O 1
ATOM 995 N N . ARG A 1 129 ? 14.552 -5.442 14.033 1.00 93.69 129 ARG A N 1
ATOM 996 C CA . ARG A 1 129 ? 15.711 -5.887 14.809 1.00 93.69 129 ARG A CA 1
ATOM 997 C C . ARG A 1 129 ? 15.345 -6.047 16.283 1.00 93.69 129 ARG A C 1
ATOM 999 O O . ARG A 1 129 ? 14.893 -5.097 16.909 1.00 93.69 129 ARG A O 1
ATOM 1006 N N . GLU A 1 130 ? 15.596 -7.226 16.839 1.00 91.94 130 GLU A N 1
ATOM 1007 C CA . GLU A 1 130 ? 15.426 -7.541 18.263 1.00 91.94 130 GLU A CA 1
ATOM 1008 C C . GLU A 1 130 ? 16.674 -8.286 18.754 1.00 91.94 130 GLU A C 1
ATOM 1010 O O . GLU A 1 130 ? 17.125 -9.227 18.105 1.00 91.94 130 GLU A O 1
ATOM 1015 N N . ASN A 1 131 ? 17.258 -7.874 19.887 1.00 89.56 131 ASN A N 1
ATOM 1016 C CA . ASN A 1 131 ? 18.410 -8.549 20.512 1.00 89.56 131 ASN A CA 1
ATOM 1017 C C . ASN A 1 131 ? 19.562 -8.870 19.543 1.00 89.56 131 ASN A 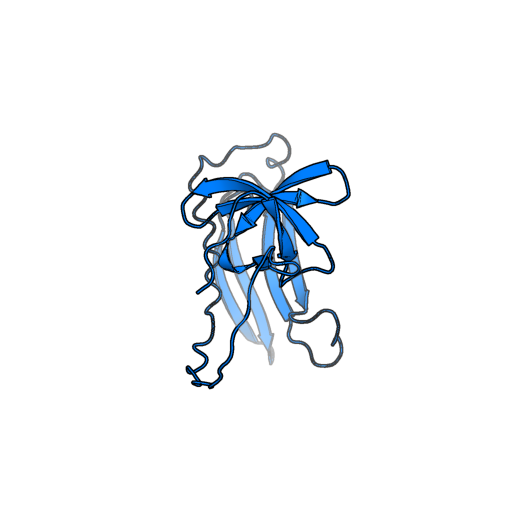C 1
ATOM 1019 O O . ASN A 1 131 ? 20.117 -9.965 19.548 1.00 89.56 131 ASN A O 1
ATOM 1023 N N . ASN A 1 132 ? 19.915 -7.904 18.692 1.00 89.88 132 ASN A N 1
ATOM 1024 C CA . ASN A 1 132 ? 20.969 -8.042 17.684 1.00 89.88 132 ASN A CA 1
ATOM 1025 C C . ASN A 1 132 ? 20.692 -9.079 16.570 1.00 89.88 132 ASN A C 1
ATOM 1027 O O . ASN A 1 132 ? 21.581 -9.358 15.771 1.00 89.88 132 ASN A O 1
ATOM 1031 N N . SER A 1 133 ? 19.465 -9.593 16.476 1.00 92.81 133 SER A N 1
ATOM 1032 C CA . SER A 1 133 ? 18.986 -10.465 15.403 1.00 92.81 133 SER A CA 1
ATOM 1033 C C . SER A 1 133 ? 17.908 -9.764 14.572 1.00 92.81 133 SER A C 1
ATOM 1035 O O . SER A 1 133 ? 17.181 -8.901 15.071 1.00 92.81 133 SER A O 1
ATOM 1037 N N . TRP A 1 134 ? 17.806 -10.117 13.291 1.00 93.94 134 TRP A N 1
ATOM 1038 C CA . TRP A 1 134 ? 16.764 -9.619 12.396 1.00 93.94 134 TRP A CA 1
ATOM 1039 C C . TRP A 1 134 ? 15.641 -10.642 12.293 1.00 93.94 134 TRP A C 1
ATOM 1041 O O . TRP A 1 134 ? 15.866 -11.796 11.930 1.00 93.94 134 TRP A O 1
ATOM 1051 N N . LYS A 1 135 ? 14.418 -10.206 1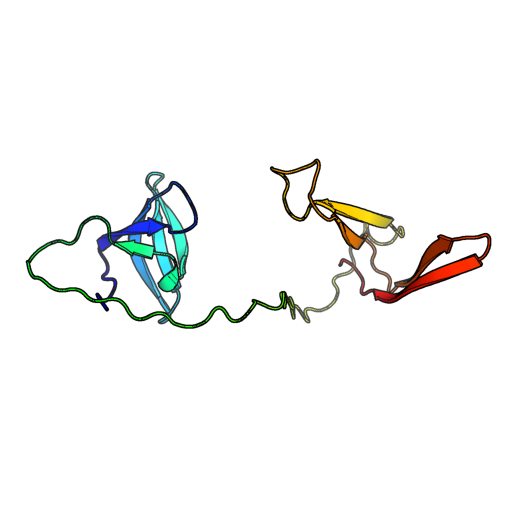2.585 1.00 93.44 135 LYS A N 1
ATOM 1052 C CA . LYS A 1 135 ? 13.207 -11.002 12.412 1.00 93.44 135 LYS A CA 1
ATOM 1053 C C . LYS A 1 135 ? 12.429 -10.467 11.218 1.00 93.44 135 LYS A C 1
ATOM 1055 O O . LYS A 1 135 ? 12.008 -9.310 11.236 1.00 93.44 135 LYS A O 1
ATOM 1060 N N . SER A 1 136 ? 12.223 -11.308 10.207 1.00 93.00 136 SER A N 1
ATOM 1061 C CA . SER A 1 136 ? 11.309 -10.996 9.107 1.00 93.00 136 SER A CA 1
ATOM 1062 C C . SER A 1 136 ? 9.872 -10.996 9.627 1.00 93.00 136 SER A C 1
ATOM 1064 O O . SER A 1 136 ? 9.445 -11.924 10.318 1.00 93.00 136 SER A O 1
ATOM 1066 N N . ARG A 1 137 ? 9.165 -9.898 9.368 1.00 90.31 137 ARG A N 1
ATOM 1067 C CA . ARG A 1 137 ? 7.763 -9.673 9.739 1.00 90.31 137 ARG A CA 1
ATOM 1068 C C . ARG A 1 137 ? 6.842 -9.900 8.551 1.00 90.31 137 ARG A C 1
ATOM 1070 O O . ARG A 1 137 ? 5.737 -10.391 8.741 1.00 90.31 137 ARG A O 1
ATOM 1077 N N . PHE A 1 138 ? 7.307 -9.554 7.355 1.00 92.00 138 PHE A N 1
ATOM 1078 C CA . PHE A 1 138 ? 6.600 -9.782 6.106 1.00 92.00 138 PHE A CA 1
ATOM 1079 C C . PHE A 1 138 ? 7.602 -9.976 4.972 1.00 92.00 138 PHE A C 1
ATOM 1081 O O . PHE A 1 138 ? 8.638 -9.313 4.930 1.00 92.00 138 PHE A O 1
ATOM 1088 N N . ASN A 1 139 ? 7.275 -10.856 4.036 1.00 95.50 139 ASN A N 1
ATOM 1089 C CA . ASN A 1 139 ? 8.000 -11.035 2.792 1.00 95.50 139 ASN A CA 1
ATOM 1090 C C . ASN A 1 139 ? 7.007 -11.361 1.676 1.00 95.50 139 ASN A C 1
ATOM 1092 O O . ASN A 1 139 ? 6.127 -12.201 1.855 1.00 95.50 139 ASN A O 1
ATOM 1096 N N . GLY A 1 140 ? 7.148 -10.716 0.524 1.00 94.12 140 GLY A N 1
ATOM 1097 C CA . GLY A 1 140 ? 6.188 -10.894 -0.557 1.00 94.12 140 GLY A CA 1
ATOM 1098 C C . GLY A 1 140 ? 6.486 -10.045 -1.780 1.00 94.12 140 GLY A C 1
ATOM 1099 O O . GLY A 1 140 ? 7.379 -9.198 -1.763 1.00 94.12 140 GLY A O 1
ATOM 1100 N N . ILE A 1 141 ? 5.724 -10.316 -2.838 1.00 93.75 141 ILE A N 1
ATOM 1101 C CA . ILE A 1 141 ? 5.685 -9.501 -4.051 1.00 93.75 141 ILE A CA 1
ATOM 1102 C C . ILE A 1 141 ? 4.537 -8.509 -3.904 1.00 93.75 141 ILE A C 1
ATOM 1104 O O . ILE A 1 141 ? 3.450 -8.885 -3.469 1.00 93.75 141 ILE A O 1
ATOM 1108 N N . VAL A 1 142 ? 4.800 -7.265 -4.272 1.00 93.38 142 VAL A N 1
ATOM 1109 C CA . VAL A 1 142 ? 3.832 -6.180 -4.356 1.00 93.38 142 VAL A CA 1
ATOM 1110 C C . VAL A 1 142 ? 3.693 -5.785 -5.815 1.00 93.38 142 VAL A C 1
ATOM 1112 O O . VAL A 1 142 ? 4.684 -5.683 -6.545 1.00 93.38 142 VAL A O 1
ATOM 1115 N N . GLU A 1 143 ? 2.446 -5.640 -6.237 1.00 92.00 143 GLU A N 1
ATOM 1116 C CA . GLU A 1 143 ? 2.084 -5.297 -7.605 1.00 92.00 143 GLU A CA 1
ATOM 1117 C C . GLU A 1 143 ? 2.382 -3.818 -7.884 1.00 92.00 143 GLU A C 1
ATOM 1119 O O . GLU A 1 143 ? 2.510 -3.032 -6.944 1.00 92.00 143 GLU A O 1
ATOM 1124 N N . PRO A 1 144 ? 2.557 -3.421 -9.149 1.00 90.75 144 PRO A N 1
ATOM 1125 C CA . PRO A 1 144 ? 2.698 -2.016 -9.507 1.00 90.75 144 PRO A CA 1
ATOM 1126 C C . PRO A 1 144 ? 1.484 -1.188 -9.076 1.00 90.75 144 PRO A C 1
ATOM 1128 O O . PRO A 1 144 ? 0.355 -1.666 -9.177 1.00 90.75 144 PRO A O 1
ATOM 1131 N N . ASN A 1 145 ? 1.714 0.070 -8.701 1.00 87.81 145 ASN A N 1
ATOM 1132 C CA . ASN A 1 145 ? 0.668 1.056 -8.405 1.00 87.81 145 ASN A CA 1
ATOM 1133 C C . ASN A 1 145 ? -0.359 0.594 -7.336 1.00 87.81 145 ASN A C 1
ATOM 1135 O O . ASN A 1 145 ? -1.565 0.730 -7.553 1.00 87.81 145 ASN A O 1
ATOM 1139 N N . THR A 1 146 ? 0.108 0.056 -6.195 1.00 83.69 146 THR A N 1
ATOM 1140 C CA . THR A 1 146 ? -0.737 -0.460 -5.087 1.00 83.69 146 THR A CA 1
ATOM 1141 C C . THR A 1 146 ? -0.339 0.027 -3.697 1.00 83.69 146 THR A C 1
ATOM 1143 O O . THR A 1 146 ? 0.782 0.555 -3.524 1.00 83.69 146 THR A O 1
#

Radius of gyration: 23.25 Å; chains: 1; bounding box: 71×33×40 Å

Sequence (146 aa):
MKKLQIGDKVRFLNTVGGGQVKGFLNKQLVIVEDENGFDVPVLVSECVVVEAAGNEKLGQPETEVPVKEPKPSTRLDETGPVTETAEGEKITTCLVYLPADARNMTQTSFECYFVNDSNYYLFLNYMSRENNSWKSRFNGIVEPNT

Secondary structure (DSSP, 8-state):
-PPP-TT-EEEESSSS-EEEEEEESSSSEEEEEETTS-EEEEEGGGEEEEE-SS-------------------------------SSTTS-EEEEEEEES-TT-TTT--EEEEEEEESSS-EEEEEEEEETTEEEEEEEEEE-TT-

pLDDT: mean 73.82, std 18.73, range [28.0, 95.5]

Foldseek 3Di:
DDDDDQQFWWDFQVDPWIFGFHAAPDPFWTFGQTPVRDTDIDGPVGTDGDDDDDDDDDDDDDDDDDDDDDDPPPPPPPPDPLDADPVQQDWDKDWDWDFPDPVCVVPTDTDIDIFTAHQDWDWDWDWDDDPNDIDTPDTDIDHHGD